Protein AF-Q7U553-F1 (afdb_monomer)

Organism: Parasynechococcus marenigrum (strain WH8102) (NCBI:txid84588)

pLDDT: mean 70.1, std 18.24, range [36.69, 94.38]

Secondary structure (DSSP, 8-state):
-------PPPHHHHHHHHHHHHHHHTT-HHHHHHHHHHHHHHH-STT--GGGS----TT-------TTHHHHHHHHHHHHHHHHHHHH-S----------------PPP----TTGGGTS----S------

Foldseek 3Di:
DDDDPDDDQPPVNVVLVVQLVVCVVVVVVVSLVVSLVVCCVPPNPVPDDPSSPPPPDDDPDCPDDPPCPVVVVVVVVVVVVVVVVVVVPPDPPDDDDDDDDDPPPPDDPPDPPPVCVVVPDPPDDDPDDDD

Sequence (131 aa):
MLTSPFQPPSQRQTILAGQLNAAHAADDQKRLLLLRSQWVHRFGVDTLPEFSRVDPVEEAEPVADQPGAFERFSNVLRESFSEVSRALDEPTMSVDDPVDELQEVTAPPLSTPRSLRRWLVSDDDSVPKVS

Mean predicted aligned error: 21.03 Å

Radius of gyration: 28.38 Å; Cα contacts (8 Å, |Δi|>4): 28; chains: 1; bounding box: 64×36×72 Å

Solvent-accessible surface area (backbone atoms only — not comparable to full-atom values): 8855 Å² total; per-residue (Å²): 133,89,75,80,86,75,74,74,80,48,74,67,53,55,52,51,51,52,51,45,53,53,26,57,77,64,69,36,62,72,59,34,53,54,53,49,54,54,42,35,76,74,63,36,71,90,70,54,56,74,92,69,49,76,71,79,67,83,82,69,72,90,77,61,91,59,88,52,59,68,53,54,50,52,48,54,54,50,50,56,52,51,53,56,54,53,71,68,65,61,76,76,79,86,78,90,82,88,86,86,75,93,70,80,73,74,75,75,80,79,79,74,63,67,76,51,59,78,71,49,77,77,89,74,84,80,82,84,89,75,134

Structure (mmCIF, N/CA/C/O backbone):
data_AF-Q7U553-F1
#
_entry.id   AF-Q7U553-F1
#
loop_
_atom_site.group_PDB
_atom_site.id
_atom_site.type_symbol
_atom_site.label_atom_id
_atom_site.label_alt_id
_atom_site.label_comp_id
_atom_site.label_asym_id
_atom_site.label_entity_id
_atom_site.label_seq_id
_atom_site.pdbx_PDB_ins_code
_atom_site.Cartn_x
_atom_site.Cartn_y
_atom_site.Cartn_z
_atom_site.occupancy
_atom_site.B_iso_or_equiv
_atom_site.auth_seq_id
_atom_site.auth_comp_id
_atom_site.auth_asym_id
_atom_site.auth_atom_id
_atom_site.pdbx_PDB_model_num
ATOM 1 N N . MET A 1 1 ? 5.861 -19.646 -27.160 1.00 40.94 1 MET A N 1
ATOM 2 C CA . MET A 1 1 ? 6.349 -18.274 -27.409 1.00 40.94 1 MET A CA 1
ATOM 3 C C . MET A 1 1 ? 6.602 -17.616 -26.063 1.00 40.94 1 MET A C 1
ATOM 5 O O . MET A 1 1 ? 5.731 -17.685 -25.206 1.00 40.94 1 MET A O 1
ATOM 9 N N . LEU A 1 2 ? 7.815 -17.102 -25.851 1.00 53.09 2 LEU A N 1
ATOM 10 C CA . LEU A 1 2 ? 8.290 -16.523 -24.590 1.00 53.09 2 LEU A CA 1
ATOM 11 C C . LEU A 1 2 ? 7.633 -15.152 -24.370 1.00 53.09 2 LEU A C 1
ATOM 13 O O . LEU A 1 2 ? 8.103 -14.152 -24.904 1.00 53.09 2 LEU A O 1
ATOM 17 N N . THR A 1 3 ? 6.526 -15.105 -23.629 1.00 56.16 3 THR A N 1
ATOM 18 C CA . THR A 1 3 ? 5.996 -13.834 -23.121 1.00 56.16 3 THR A CA 1
ATOM 19 C C . THR A 1 3 ? 6.837 -13.438 -21.911 1.00 56.16 3 THR A C 1
ATOM 21 O O . THR A 1 3 ? 6.972 -14.205 -20.961 1.00 56.16 3 THR A O 1
ATOM 24 N N . SER A 1 4 ? 7.516 -12.297 -22.016 1.00 40.19 4 SER A N 1
ATOM 25 C CA . SER A 1 4 ? 8.428 -11.775 -21.000 1.00 40.19 4 SER A CA 1
ATOM 26 C C . SER A 1 4 ? 7.673 -11.555 -19.679 1.00 40.19 4 SER A C 1
ATOM 28 O O . SER A 1 4 ? 6.795 -10.693 -19.646 1.00 40.19 4 SER A O 1
ATOM 30 N N . PRO A 1 5 ? 7.989 -12.281 -18.587 1.00 56.41 5 PRO A N 1
ATOM 31 C CA . PRO A 1 5 ? 7.299 -12.127 -17.303 1.00 56.41 5 PRO A CA 1
ATOM 32 C C . PRO A 1 5 ? 7.786 -10.905 -16.506 1.00 56.41 5 PRO A C 1
ATOM 34 O O . PRO A 1 5 ? 7.267 -10.619 -15.432 1.00 56.41 5 PRO A O 1
ATOM 37 N N . PHE A 1 6 ? 8.788 -10.181 -17.011 1.00 52.31 6 PHE A N 1
ATOM 38 C CA . PHE A 1 6 ? 9.343 -9.002 -16.358 1.00 52.31 6 PHE A CA 1
ATOM 39 C C . PHE A 1 6 ? 8.694 -7.739 -16.911 1.00 52.31 6 PHE A C 1
ATOM 41 O O . PHE A 1 6 ? 9.102 -7.200 -17.942 1.00 52.31 6 PHE A O 1
ATOM 48 N N . GLN A 1 7 ? 7.678 -7.256 -16.204 1.00 60.31 7 GLN A N 1
ATOM 49 C CA . GLN A 1 7 ? 7.204 -5.894 -16.376 1.00 60.31 7 GLN A CA 1
ATOM 50 C C . GLN A 1 7 ? 8.201 -4.975 -15.647 1.00 60.31 7 GLN A C 1
ATOM 52 O O . GLN A 1 7 ? 8.359 -5.111 -14.431 1.00 60.31 7 GLN A O 1
ATOM 57 N N . PRO A 1 8 ? 8.931 -4.086 -16.347 1.00 63.41 8 PRO A N 1
ATOM 58 C CA . PRO A 1 8 ? 9.854 -3.173 -15.684 1.00 63.41 8 PRO A CA 1
ATOM 59 C C . PRO A 1 8 ? 9.089 -2.316 -14.664 1.00 63.41 8 PRO A C 1
ATOM 61 O O . PRO A 1 8 ? 7.924 -1.978 -14.914 1.00 63.41 8 PRO A O 1
ATOM 64 N N . PRO A 1 9 ? 9.712 -1.961 -13.522 1.00 66.38 9 PRO A N 1
ATOM 65 C CA . PRO A 1 9 ? 9.043 -1.181 -12.494 1.00 66.38 9 PRO A CA 1
ATOM 66 C C . PRO A 1 9 ? 8.541 0.117 -13.114 1.00 66.38 9 PRO A C 1
ATOM 68 O O . PRO A 1 9 ? 9.289 0.873 -13.738 1.00 66.38 9 PRO A O 1
ATOM 71 N N . SER A 1 10 ? 7.237 0.349 -12.986 1.00 81.50 10 SER A N 1
ATOM 72 C CA . SER A 1 10 ? 6.629 1.553 -13.541 1.00 81.50 10 SER A CA 1
ATOM 73 C C . SER A 1 10 ? 7.273 2.792 -12.910 1.00 81.50 10 SER A C 1
ATOM 75 O O . SER A 1 10 ? 7.645 2.774 -11.739 1.00 81.50 10 SER A O 1
ATOM 77 N N . GLN A 1 11 ? 7.355 3.908 -13.639 1.00 85.50 11 GLN A N 1
ATOM 78 C CA . GLN A 1 11 ? 7.923 5.163 -13.116 1.00 85.50 11 GLN A CA 1
ATOM 79 C C . GLN A 1 11 ? 7.330 5.557 -11.747 1.00 85.50 11 GLN A C 1
ATOM 81 O O . GLN A 1 11 ? 8.032 6.046 -10.865 1.00 85.50 11 GLN A O 1
ATOM 86 N N . ARG A 1 12 ? 6.033 5.289 -11.540 1.00 87.81 12 ARG A N 1
ATOM 87 C CA . ARG A 1 12 ? 5.353 5.507 -10.256 1.00 87.81 12 ARG A CA 1
ATOM 88 C C . ARG A 1 12 ? 5.859 4.605 -9.133 1.00 87.81 12 ARG A C 1
ATOM 90 O O . ARG A 1 12 ? 5.937 5.070 -8.002 1.00 87.81 12 ARG A O 1
ATOM 97 N N . GLN A 1 13 ? 6.178 3.350 -9.429 1.00 89.50 13 GLN A N 1
ATOM 98 C CA . GLN A 1 13 ? 6.736 2.407 -8.461 1.00 89.50 13 GLN A CA 1
ATOM 99 C C . GLN A 1 13 ? 8.105 2.892 -7.970 1.00 89.50 13 GLN A C 1
ATOM 101 O O . GLN A 1 13 ? 8.341 2.934 -6.767 1.00 89.50 13 GLN A O 1
ATOM 106 N N . THR A 1 14 ? 8.961 3.375 -8.876 1.00 89.88 14 THR A N 1
ATOM 107 C CA . THR A 1 14 ? 10.263 3.963 -8.515 1.00 89.88 14 THR A CA 1
ATOM 108 C C . THR A 1 14 ? 10.108 5.200 -7.629 1.00 89.88 14 THR A C 1
ATOM 110 O O . THR A 1 14 ? 10.805 5.332 -6.625 1.00 89.88 14 THR A O 1
ATOM 113 N N . ILE A 1 15 ? 9.161 6.089 -7.955 1.00 92.38 15 ILE A N 1
ATOM 114 C CA . ILE A 1 15 ? 8.875 7.282 -7.141 1.00 92.38 15 ILE A CA 1
ATOM 115 C C . ILE A 1 15 ? 8.406 6.883 -5.736 1.00 92.38 15 ILE A C 1
ATOM 117 O O . ILE A 1 15 ? 8.922 7.406 -4.750 1.00 92.38 15 ILE A O 1
ATOM 121 N N . LEU A 1 16 ? 7.454 5.951 -5.629 1.00 92.38 16 LEU A N 1
ATOM 122 C CA . LEU A 1 16 ? 6.936 5.502 -4.335 1.00 92.38 16 LEU A CA 1
ATOM 123 C C . LEU A 1 16 ? 7.995 4.789 -3.495 1.00 92.38 16 LEU A C 1
ATOM 125 O O . LEU A 1 16 ? 8.037 4.985 -2.283 1.00 92.38 16 LEU A O 1
ATOM 129 N N . ALA A 1 17 ? 8.885 4.024 -4.128 1.00 91.31 17 ALA A N 1
ATOM 130 C CA . ALA A 1 17 ? 9.977 3.349 -3.436 1.00 91.31 17 ALA A CA 1
ATOM 131 C C . ALA A 1 17 ? 10.943 4.380 -2.843 1.00 91.31 17 ALA A C 1
ATOM 133 O O . ALA A 1 17 ? 11.335 4.273 -1.683 1.00 91.31 17 ALA A O 1
ATOM 134 N N . GLY A 1 18 ? 11.256 5.433 -3.608 1.00 91.75 18 GLY A N 1
ATOM 135 C CA . GLY A 1 18 ? 12.038 6.567 -3.117 1.00 91.75 18 GLY A CA 1
ATOM 136 C C . GLY A 1 18 ? 11.372 7.286 -1.941 1.00 91.75 18 GLY A C 1
ATOM 137 O O . GLY A 1 18 ? 12.044 7.625 -0.971 1.00 91.75 18 GLY A O 1
ATOM 138 N N . GLN A 1 19 ? 10.049 7.473 -1.981 1.00 93.62 19 GLN A N 1
ATOM 139 C CA . GLN A 1 19 ? 9.303 8.094 -0.880 1.00 93.62 19 GLN A CA 1
ATOM 140 C C . GLN A 1 19 ? 9.276 7.225 0.380 1.00 93.62 19 GLN A C 1
ATOM 142 O O . GLN A 1 19 ? 9.413 7.765 1.475 1.00 93.62 19 GLN A O 1
ATOM 147 N N . LEU A 1 20 ? 9.127 5.905 0.235 1.00 92.88 20 LEU A N 1
ATOM 148 C CA . LEU A 1 20 ? 9.218 4.961 1.351 1.00 92.88 20 LEU A CA 1
ATOM 149 C C . LEU A 1 20 ? 10.599 5.029 2.011 1.00 92.88 20 LEU A C 1
ATOM 151 O O . LEU A 1 20 ? 10.675 5.175 3.226 1.00 92.88 20 LEU A O 1
ATOM 155 N N . ASN A 1 21 ? 11.674 5.011 1.217 1.00 90.94 21 ASN A N 1
ATOM 156 C CA . ASN A 1 21 ? 13.044 5.129 1.724 1.00 90.94 21 ASN A CA 1
ATOM 157 C C . ASN A 1 21 ? 13.290 6.458 2.446 1.00 90.94 21 ASN A C 1
ATOM 159 O O . ASN A 1 21 ? 13.889 6.483 3.518 1.00 90.94 21 ASN A O 1
ATOM 163 N N . ALA A 1 22 ? 12.806 7.567 1.887 1.00 91.75 22 ALA A N 1
ATOM 164 C CA . ALA A 1 22 ? 12.944 8.878 2.510 1.00 91.75 22 ALA A CA 1
ATOM 165 C C . ALA A 1 22 ? 12.143 8.990 3.820 1.00 91.75 22 ALA A C 1
ATOM 167 O O . ALA A 1 22 ? 12.640 9.554 4.789 1.00 91.75 22 ALA A O 1
ATOM 168 N N . ALA A 1 23 ? 10.922 8.444 3.864 1.00 91.62 23 ALA A N 1
ATOM 169 C CA . ALA A 1 23 ? 10.101 8.420 5.076 1.00 91.62 23 ALA A CA 1
ATOM 170 C C . ALA A 1 23 ? 10.711 7.520 6.160 1.00 91.62 23 ALA A C 1
ATOM 172 O O . ALA A 1 23 ? 10.671 7.880 7.331 1.00 91.62 23 ALA A O 1
ATOM 173 N N . HIS A 1 24 ? 11.326 6.404 5.762 1.00 89.12 24 HIS A N 1
ATOM 174 C CA . HIS A 1 24 ? 12.084 5.533 6.656 1.00 89.12 24 HIS A CA 1
ATOM 175 C C . HIS A 1 24 ? 13.316 6.234 7.234 1.00 89.12 24 HIS A C 1
ATOM 177 O O . HIS A 1 24 ? 13.540 6.192 8.436 1.00 89.12 24 HIS A O 1
ATOM 183 N N . ALA A 1 25 ? 14.098 6.928 6.404 1.00 88.81 25 ALA A N 1
ATOM 184 C CA . ALA A 1 25 ? 15.254 7.694 6.875 1.00 88.81 25 ALA A CA 1
ATOM 185 C C . ALA A 1 25 ? 14.867 8.853 7.816 1.00 88.81 25 ALA A C 1
ATOM 187 O O . ALA A 1 25 ? 15.679 9.274 8.634 1.00 88.81 25 ALA A O 1
ATOM 188 N N . ALA A 1 26 ? 13.642 9.370 7.691 1.00 91.69 26 ALA A N 1
ATOM 189 C CA . ALA A 1 26 ? 13.090 10.416 8.547 1.00 91.69 26 ALA A CA 1
ATOM 190 C C . ALA A 1 26 ? 12.343 9.882 9.788 1.00 91.69 26 ALA A C 1
ATOM 192 O O . ALA A 1 26 ? 11.806 10.691 10.540 1.00 91.69 26 ALA A O 1
ATOM 193 N N . ASP A 1 27 ? 12.274 8.557 9.971 1.00 88.50 27 ASP A N 1
ATOM 194 C CA . ASP A 1 27 ? 11.521 7.862 11.031 1.00 88.50 27 ASP A CA 1
ATOM 195 C C . ASP A 1 27 ? 10.043 8.306 11.151 1.00 88.50 27 ASP A C 1
ATOM 197 O O . ASP A 1 27 ? 9.419 8.310 12.213 1.00 88.50 27 ASP A O 1
ATOM 201 N N . ASP A 1 28 ? 9.446 8.708 10.023 1.00 91.75 28 ASP A N 1
ATOM 202 C CA . ASP A 1 28 ? 8.058 9.167 9.969 1.00 91.75 28 ASP A CA 1
ATOM 203 C C . ASP A 1 28 ? 7.115 7.973 9.778 1.00 91.75 28 ASP A C 1
ATOM 205 O O . ASP A 1 28 ? 6.687 7.631 8.666 1.00 91.75 28 ASP A O 1
ATOM 209 N N . GLN A 1 29 ? 6.778 7.331 10.896 1.00 89.38 29 GLN A N 1
ATOM 210 C CA . GLN A 1 29 ? 5.997 6.095 10.902 1.00 89.38 29 GLN A CA 1
ATOM 211 C C . GLN A 1 29 ? 4.587 6.260 10.316 1.00 89.38 29 GLN A C 1
ATOM 213 O O . GLN A 1 29 ? 4.074 5.364 9.637 1.00 89.38 29 GLN A O 1
ATOM 218 N N . LYS A 1 30 ? 3.949 7.419 10.527 1.00 91.88 30 LYS A N 1
ATOM 219 C CA . LYS A 1 30 ? 2.613 7.694 9.973 1.00 91.88 30 LYS A CA 1
ATOM 220 C C . LYS A 1 30 ? 2.672 7.753 8.453 1.00 91.88 30 LYS A C 1
ATOM 222 O O . LYS A 1 30 ? 1.838 7.153 7.769 1.00 91.88 30 LYS A O 1
ATOM 227 N N . ARG A 1 31 ? 3.672 8.454 7.921 1.00 91.44 31 ARG A N 1
ATOM 228 C CA . ARG A 1 31 ? 3.881 8.576 6.479 1.00 91.44 31 ARG A CA 1
ATOM 229 C C . ARG A 1 31 ? 4.275 7.251 5.845 1.00 91.44 31 ARG A C 1
ATOM 231 O O . ARG A 1 31 ? 3.771 6.937 4.766 1.00 91.44 31 ARG A O 1
ATOM 238 N N . LEU A 1 32 ? 5.106 6.462 6.522 1.00 92.50 32 LEU A N 1
ATOM 239 C CA . LEU A 1 32 ? 5.422 5.099 6.111 1.00 92.50 32 LEU A CA 1
ATOM 240 C C . LEU A 1 32 ? 4.142 4.280 5.933 1.00 92.50 32 LEU A C 1
ATOM 242 O O . LEU A 1 32 ? 3.888 3.815 4.827 1.00 92.50 32 LEU A O 1
ATOM 246 N N . LEU A 1 33 ? 3.285 4.174 6.952 1.00 92.50 33 LEU A N 1
ATOM 247 C CA . LEU A 1 33 ? 2.049 3.379 6.876 1.00 92.50 33 LEU A CA 1
ATOM 248 C C . LEU A 1 33 ? 1.140 3.770 5.698 1.00 92.50 33 LEU A C 1
ATOM 250 O O . LEU A 1 33 ? 0.614 2.892 5.010 1.00 92.50 33 LEU A O 1
ATOM 254 N N . LEU A 1 34 ? 0.993 5.069 5.425 1.00 94.38 34 LEU A N 1
ATOM 255 C CA . LEU A 1 34 ? 0.206 5.560 4.287 1.00 94.38 34 LEU A CA 1
ATOM 256 C C . LEU A 1 34 ? 0.819 5.170 2.936 1.00 94.38 34 LEU A C 1
ATOM 258 O O . LEU A 1 34 ? 0.108 4.770 2.014 1.00 94.38 34 LEU A O 1
ATOM 262 N N . LEU A 1 35 ? 2.141 5.273 2.804 1.00 94.38 35 LEU A N 1
ATOM 263 C CA . LEU A 1 35 ? 2.839 4.886 1.578 1.00 94.38 35 LEU A CA 1
ATOM 264 C C . LEU A 1 35 ? 2.800 3.367 1.367 1.00 94.38 35 LEU A C 1
ATOM 266 O O . LEU A 1 35 ? 2.645 2.913 0.233 1.00 94.38 35 LEU A O 1
ATOM 270 N N . ARG A 1 36 ? 2.867 2.585 2.451 1.00 91.88 36 ARG A N 1
ATOM 271 C CA . ARG A 1 36 ? 2.736 1.122 2.422 1.00 91.88 36 ARG A CA 1
ATOM 272 C C . ARG A 1 36 ? 1.347 0.689 1.969 1.00 91.88 36 ARG A C 1
ATOM 274 O O . ARG A 1 36 ? 1.241 -0.117 1.049 1.00 91.88 36 ARG A O 1
AT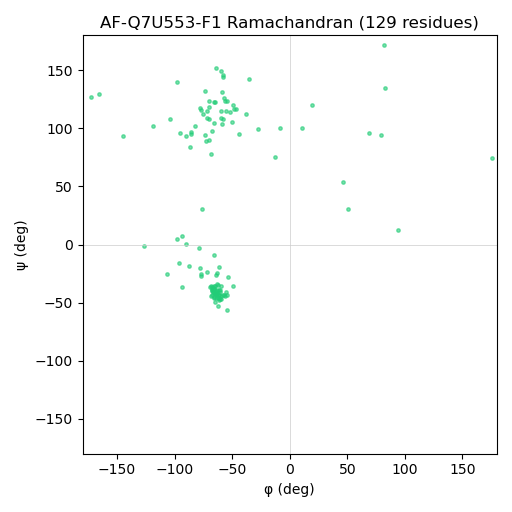OM 281 N N . SER A 1 37 ? 0.285 1.252 2.549 1.00 91.69 37 SER A N 1
ATOM 282 C CA . SER A 1 37 ? -1.088 0.926 2.137 1.00 91.69 37 SER A CA 1
ATOM 283 C C . SER A 1 37 ? -1.341 1.304 0.676 1.00 91.69 37 SER A C 1
ATOM 285 O O . SER A 1 37 ? -1.938 0.528 -0.074 1.00 91.69 37 SER A O 1
ATOM 287 N N . GLN A 1 38 ? -0.804 2.446 0.233 1.00 93.00 38 GLN A N 1
ATOM 288 C CA . GLN A 1 38 ? -0.871 2.853 -1.165 1.00 93.00 38 GLN A CA 1
ATOM 289 C C . GLN A 1 38 ? -0.114 1.891 -2.089 1.00 93.00 38 GLN A C 1
ATOM 291 O O . GLN A 1 38 ? -0.604 1.591 -3.178 1.00 93.00 38 GLN A O 1
ATOM 296 N N . TRP A 1 39 ? 1.058 1.403 -1.682 1.00 93.38 39 TRP A N 1
ATOM 297 C CA . TRP A 1 39 ? 1.803 0.414 -2.455 1.00 93.38 39 TRP A CA 1
ATOM 298 C C . TRP A 1 39 ? 1.018 -0.886 -2.596 1.00 93.38 39 TRP A C 1
ATOM 300 O O . TRP A 1 39 ? 0.780 -1.336 -3.716 1.00 93.38 39 TRP A O 1
ATOM 310 N N . VAL A 1 40 ? 0.563 -1.441 -1.471 1.00 92.50 40 VAL A N 1
ATOM 311 C CA . VAL A 1 40 ? -0.186 -2.702 -1.417 1.00 92.50 40 VAL A CA 1
ATOM 312 C C . VAL A 1 40 ? -1.439 -2.635 -2.283 1.00 92.50 40 VAL A C 1
ATOM 314 O O . VAL A 1 40 ? -1.696 -3.549 -3.062 1.00 92.50 40 VAL A O 1
ATOM 317 N N . HIS A 1 41 ? -2.184 -1.528 -2.225 1.00 89.75 41 HIS A N 1
ATOM 318 C CA . HIS A 1 41 ? -3.378 -1.354 -3.048 1.00 89.75 41 HIS A CA 1
ATOM 319 C C . HIS A 1 41 ? -3.074 -1.343 -4.558 1.00 89.75 41 HIS A C 1
ATOM 321 O O . HIS A 1 41 ? -3.887 -1.807 -5.355 1.00 89.75 41 HIS A O 1
ATOM 327 N N . ARG A 1 42 ? -1.918 -0.806 -4.967 1.00 88.81 42 ARG A N 1
ATOM 328 C CA . ARG A 1 42 ? -1.583 -0.595 -6.385 1.00 88.81 42 ARG A CA 1
ATOM 329 C C . ARG A 1 42 ? -0.805 -1.739 -7.020 1.00 88.81 42 ARG A C 1
ATOM 331 O O . ARG A 1 42 ? -0.983 -1.986 -8.209 1.00 88.81 42 ARG A O 1
ATOM 338 N N . PHE A 1 43 ? 0.091 -2.360 -6.262 1.00 88.00 43 PHE A N 1
ATOM 339 C CA . PHE A 1 43 ? 1.078 -3.318 -6.763 1.00 88.00 43 PHE A CA 1
ATOM 340 C C . PHE A 1 43 ? 1.055 -4.655 -6.007 1.00 88.00 43 PHE A C 1
ATOM 342 O O . PHE A 1 43 ? 1.818 -5.556 -6.350 1.00 88.00 43 PHE A O 1
ATOM 349 N N . GLY A 1 44 ? 0.191 -4.796 -4.999 1.00 87.31 44 GLY A N 1
ATOM 350 C CA . GLY A 1 44 ? 0.114 -5.986 -4.157 1.00 87.31 44 GLY A CA 1
ATOM 351 C C . GLY A 1 44 ? 1.160 -6.012 -3.042 1.00 87.31 44 GLY A C 1
ATOM 352 O O . GLY A 1 44 ? 2.056 -5.169 -2.966 1.00 87.31 44 GLY A O 1
ATOM 353 N N . VAL A 1 45 ? 1.018 -6.992 -2.150 1.00 84.50 45 VAL A N 1
ATOM 354 C CA . VAL A 1 45 ? 1.940 -7.222 -1.024 1.00 84.50 45 VAL A CA 1
ATOM 355 C C . VAL A 1 45 ? 3.244 -7.892 -1.461 1.00 84.50 45 VAL A C 1
ATOM 357 O O . VAL A 1 45 ? 4.283 -7.661 -0.849 1.00 84.50 45 VAL A O 1
ATOM 360 N N . ASP A 1 46 ? 3.219 -8.668 -2.546 1.00 81.94 46 ASP A N 1
ATOM 361 C CA . ASP A 1 46 ? 4.357 -9.486 -2.993 1.00 81.94 46 ASP A CA 1
ATOM 362 C C . ASP A 1 46 ? 5.498 -8.647 -3.583 1.00 81.94 46 ASP A C 1
ATOM 364 O O . ASP A 1 46 ? 6.656 -9.055 -3.581 1.00 81.94 46 ASP A O 1
ATOM 368 N N . THR A 1 47 ? 5.175 -7.446 -4.068 1.00 82.25 47 THR A N 1
ATOM 369 C CA . THR A 1 47 ? 6.128 -6.501 -4.670 1.00 82.25 47 THR A CA 1
ATOM 370 C C . THR A 1 47 ? 6.603 -5.430 -3.689 1.00 82.25 47 THR A C 1
ATOM 372 O O . THR A 1 47 ? 7.279 -4.478 -4.087 1.00 82.25 47 THR A O 1
ATOM 375 N N . LEU A 1 48 ? 6.197 -5.535 -2.422 1.00 81.25 48 LEU A N 1
ATOM 376 C CA . LEU A 1 48 ? 6.495 -4.555 -1.391 1.00 81.25 48 LEU A CA 1
ATOM 377 C C . LEU A 1 48 ? 7.976 -4.655 -0.974 1.00 81.25 48 LEU A C 1
ATOM 379 O O . LEU A 1 48 ? 8.444 -5.761 -0.700 1.00 81.25 48 LEU A O 1
ATOM 383 N N . PRO A 1 49 ? 8.721 -3.538 -0.897 1.00 75.62 49 PRO A N 1
ATOM 384 C CA . PRO A 1 49 ? 10.140 -3.587 -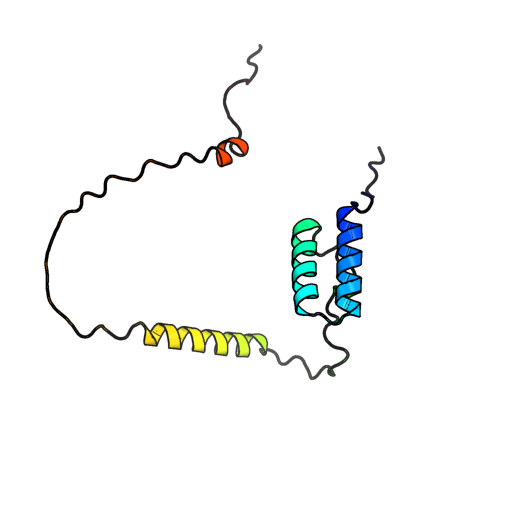0.547 1.00 75.62 49 PRO A CA 1
ATOM 385 C C . PRO A 1 49 ? 10.417 -4.096 0.880 1.00 75.62 49 PRO A C 1
ATOM 387 O O . PRO A 1 49 ? 9.615 -3.859 1.782 1.00 75.62 49 PRO A O 1
ATOM 390 N N . GLU A 1 50 ? 11.579 -4.719 1.119 1.00 66.69 50 GLU A N 1
ATOM 391 C CA . GLU A 1 50 ? 11.959 -5.289 2.430 1.00 66.69 50 GLU A CA 1
ATOM 392 C C . GLU A 1 50 ? 11.873 -4.274 3.588 1.00 66.69 50 GLU A C 1
ATOM 394 O O . GLU A 1 50 ? 11.280 -4.573 4.611 1.00 6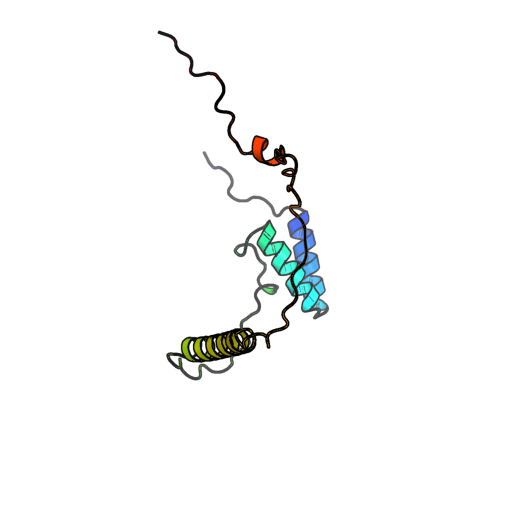6.69 50 GLU A O 1
ATOM 399 N N . PHE A 1 51 ? 12.338 -3.034 3.401 1.00 61.47 51 PHE A N 1
ATOM 400 C CA . 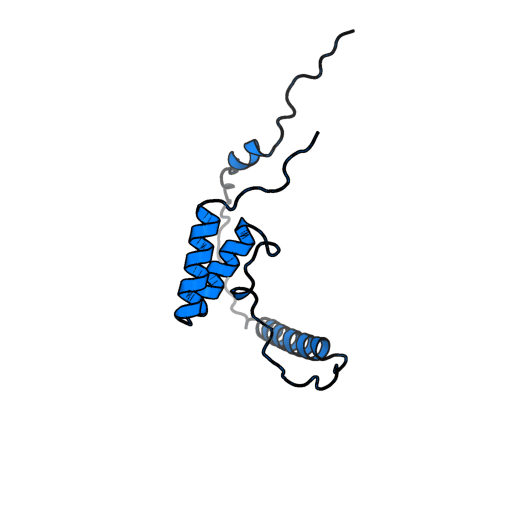PHE A 1 51 ? 12.263 -1.935 4.392 1.00 61.47 51 PHE A CA 1
ATOM 401 C C . PHE A 1 51 ? 10.828 -1.471 4.706 1.00 61.47 51 PHE A C 1
ATOM 403 O O . PHE A 1 51 ? 10.564 -0.640 5.582 1.00 61.47 51 PHE A O 1
ATOM 410 N N . SER A 1 52 ? 9.865 -1.969 3.937 1.00 57.47 52 SER A N 1
ATOM 411 C CA . SER A 1 52 ? 8.450 -1.774 4.177 1.00 57.47 52 SER A CA 1
ATOM 412 C C . SER A 1 52 ? 7.811 -2.937 4.937 1.00 57.47 52 SER A C 1
ATOM 414 O O . SER A 1 52 ? 6.700 -2.780 5.455 1.00 57.47 52 SER A O 1
ATOM 416 N N . ARG A 1 53 ? 8.462 -4.094 5.011 1.00 60.00 53 ARG A N 1
ATOM 417 C CA . ARG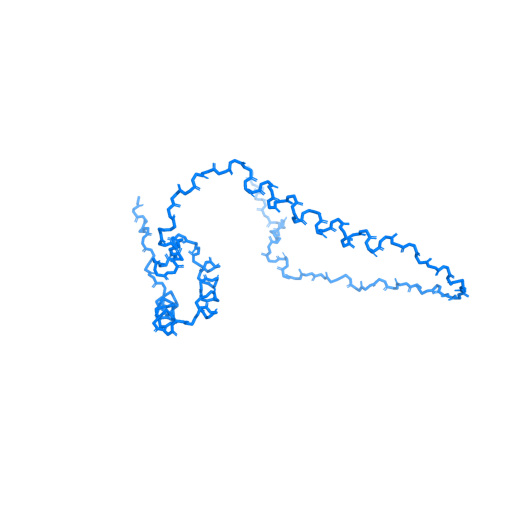 A 1 53 ? 8.052 -5.106 5.971 1.00 60.00 53 ARG A CA 1
ATOM 418 C C . ARG A 1 53 ? 8.448 -4.530 7.316 1.00 60.00 53 ARG A C 1
ATOM 420 O O . ARG A 1 53 ? 9.595 -4.172 7.542 1.00 60.00 53 ARG A O 1
ATOM 427 N N . VAL A 1 54 ? 7.455 -4.305 8.168 1.00 54.38 54 VAL A N 1
ATOM 428 C CA . VAL A 1 54 ? 7.762 -4.218 9.589 1.00 54.38 54 VAL A CA 1
ATOM 429 C C . VAL A 1 54 ? 8.405 -5.565 9.863 1.00 54.38 54 VAL A C 1
ATOM 431 O O . VAL A 1 54 ? 7.710 -6.577 9.761 1.00 54.38 54 VAL A O 1
ATOM 434 N N . ASP A 1 55 ? 9.719 -5.595 10.075 1.00 42.31 55 ASP A N 1
ATOM 435 C CA . ASP A 1 55 ? 10.296 -6.707 10.806 1.00 42.31 55 ASP A CA 1
ATOM 436 C C . ASP A 1 55 ? 9.418 -6.826 12.054 1.00 42.31 55 ASP A C 1
ATOM 438 O O . ASP A 1 55 ? 9.217 -5.817 12.751 1.00 42.31 55 ASP A O 1
ATOM 442 N N . PRO A 1 56 ? 8.752 -7.969 12.280 1.00 48.94 56 PRO A N 1
ATOM 443 C CA . PRO A 1 56 ? 8.180 -8.213 13.581 1.00 48.94 56 PRO A CA 1
ATOM 444 C C . PRO A 1 56 ? 9.370 -8.148 14.526 1.00 48.94 56 PRO A C 1
ATOM 446 O O . PRO A 1 56 ? 10.208 -9.036 14.478 1.00 48.94 56 PRO A O 1
ATOM 449 N N . VAL A 1 57 ? 9.469 -7.025 15.244 1.00 43.56 57 VAL A N 1
ATOM 450 C CA . VAL A 1 57 ? 10.296 -6.779 16.424 1.00 43.56 57 VAL A CA 1
ATOM 451 C C . VAL A 1 57 ? 11.301 -7.899 16.649 1.00 43.56 57 VAL A C 1
ATOM 453 O O . VAL A 1 57 ? 10.941 -8.965 17.144 1.00 43.56 57 VAL A O 1
ATOM 456 N N . GLU A 1 58 ? 12.533 -7.625 16.229 1.00 47.12 58 GLU A N 1
ATOM 457 C CA . GLU A 1 58 ? 13.762 -8.102 16.850 1.00 47.12 58 GLU A CA 1
ATOM 458 C C . GLU A 1 58 ? 13.479 -8.806 18.191 1.00 47.12 58 GLU A C 1
ATOM 460 O O . GLU A 1 58 ? 13.179 -8.168 19.196 1.00 47.12 58 GLU A O 1
ATOM 465 N N . GLU A 1 59 ? 13.476 -10.139 18.152 1.00 47.41 59 GLU A N 1
ATOM 466 C CA . GLU A 1 59 ? 13.903 -10.992 19.258 1.00 47.41 59 GLU A CA 1
ATOM 467 C C . GLU A 1 59 ? 13.350 -10.621 20.653 1.00 47.41 59 GLU A C 1
ATOM 469 O O . GLU A 1 59 ? 14.082 -10.504 21.632 1.00 47.41 59 GLU A O 1
ATOM 474 N N . ALA A 1 60 ? 12.026 -10.504 20.792 1.00 46.91 60 ALA A N 1
ATOM 475 C CA . ALA A 1 60 ? 11.427 -10.912 22.058 1.00 46.91 60 ALA A CA 1
ATOM 476 C C . ALA A 1 60 ? 11.502 -12.441 22.080 1.00 46.91 60 ALA A C 1
ATOM 478 O O . ALA A 1 60 ? 10.908 -13.089 21.217 1.00 46.91 60 ALA A O 1
ATOM 479 N N . GLU A 1 61 ? 12.285 -12.997 23.008 1.00 43.41 61 GLU A N 1
ATOM 480 C CA . GLU A 1 61 ? 12.436 -14.439 23.215 1.00 43.41 61 GLU A CA 1
ATOM 481 C C . GLU A 1 61 ? 11.124 -15.201 22.969 1.00 43.41 61 GLU A C 1
ATOM 483 O O . GLU A 1 61 ? 10.061 -14.710 23.367 1.00 43.41 61 GLU A O 1
ATOM 488 N N . PRO A 1 62 ? 11.160 -16.407 22.369 1.00 43.81 62 PRO A N 1
ATOM 489 C CA . PRO A 1 62 ? 9.981 -17.243 22.219 1.00 43.81 62 PRO A CA 1
ATOM 490 C C . PRO A 1 62 ? 9.549 -17.737 23.606 1.00 43.81 62 PRO A C 1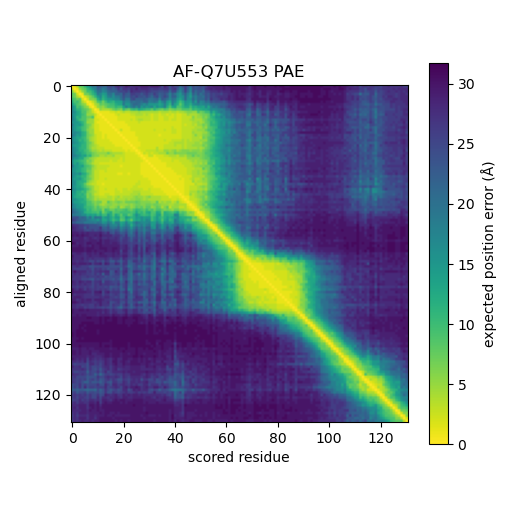
ATOM 492 O O . PRO A 1 62 ? 9.789 -18.881 23.994 1.00 43.81 62 PRO A O 1
ATOM 495 N N . VAL A 1 63 ? 8.898 -16.872 24.381 1.00 53.91 63 VAL A N 1
ATOM 496 C CA . VAL A 1 63 ? 8.120 -17.263 25.547 1.00 53.91 63 VAL A CA 1
ATOM 497 C C . VAL A 1 63 ? 6.905 -17.968 24.978 1.00 53.91 63 VAL A C 1
ATOM 499 O O . VAL A 1 63 ? 5.929 -17.325 24.608 1.00 53.91 63 VAL A O 1
ATOM 502 N N . ALA A 1 64 ? 7.081 -19.280 24.824 1.00 46.16 64 ALA A N 1
ATOM 503 C CA . ALA A 1 64 ? 6.109 -20.338 24.608 1.00 46.16 64 ALA A CA 1
ATOM 504 C C . ALA A 1 64 ? 4.738 -19.880 24.095 1.00 46.16 64 ALA A C 1
ATOM 506 O O . ALA A 1 64 ? 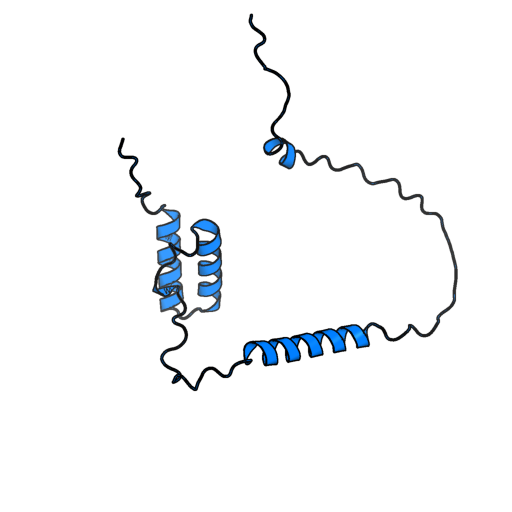4.006 -19.196 24.811 1.00 46.16 64 ALA A O 1
ATOM 507 N N . ASP A 1 65 ? 4.363 -20.385 22.914 1.00 52.66 65 ASP A N 1
ATOM 508 C CA . ASP A 1 65 ? 2.975 -20.592 22.498 1.00 52.66 65 ASP A CA 1
ATOM 509 C C . ASP A 1 65 ? 2.083 -20.813 23.728 1.00 52.66 65 ASP A C 1
ATOM 511 O O . ASP A 1 65 ? 2.050 -21.902 24.304 1.00 52.66 65 ASP A O 1
ATOM 515 N N . GLN A 1 66 ? 1.386 -19.765 24.175 1.00 59.03 66 GLN A N 1
ATOM 516 C CA . GLN A 1 66 ? 0.260 -19.943 25.071 1.00 59.03 66 GLN A CA 1
ATOM 517 C C . GLN A 1 66 ? -0.915 -20.292 24.165 1.00 59.03 66 GLN A C 1
ATOM 519 O O . GLN A 1 66 ? -1.465 -19.382 23.529 1.00 59.03 66 GLN A O 1
ATOM 524 N N . PRO A 1 67 ? -1.310 -21.579 24.075 1.00 54.00 67 PRO A N 1
ATOM 525 C CA . PRO A 1 67 ? -2.519 -21.940 23.359 1.00 54.00 67 PRO A CA 1
ATOM 526 C C . PRO A 1 67 ? -3.670 -21.123 23.952 1.00 54.00 67 PRO A C 1
ATOM 528 O O . PRO A 1 67 ? -3.880 -21.092 25.167 1.00 54.00 67 PRO A O 1
ATOM 531 N N . GLY A 1 68 ? -4.348 -20.373 23.088 1.00 65.38 68 GLY A N 1
ATOM 532 C CA . GLY A 1 68 ? -5.469 -19.525 23.475 1.00 65.38 68 GLY A CA 1
ATOM 533 C C . GLY A 1 68 ? -5.137 -18.066 23.792 1.00 65.38 68 GLY A C 1
ATOM 534 O O . GLY A 1 68 ? -6.011 -17.362 24.286 1.00 65.38 68 GLY A O 1
ATOM 535 N N . ALA A 1 69 ? -3.943 -17.543 23.483 1.00 77.12 69 ALA A N 1
ATOM 536 C CA . ALA A 1 69 ? -3.701 -16.091 23.554 1.00 77.12 69 ALA A CA 1
ATOM 537 C C . ALA A 1 69 ? -4.697 -15.296 22.677 1.00 77.12 69 ALA A C 1
ATOM 539 O O . ALA A 1 69 ? -5.302 -14.325 23.134 1.00 77.12 69 ALA A O 1
ATOM 540 N N . PHE A 1 70 ? -4.941 -15.772 21.450 1.00 80.56 70 PHE A N 1
ATOM 541 C CA . PHE A 1 70 ? -5.960 -15.218 20.554 1.00 80.56 70 PHE A CA 1
ATOM 542 C C . PHE A 1 70 ? -7.386 -15.416 21.089 1.00 80.56 70 PHE A C 1
ATOM 544 O O . PHE A 1 70 ? -8.217 -14.525 20.962 1.00 80.56 70 PHE A O 1
ATOM 551 N N . GLU A 1 71 ? -7.671 -16.552 21.728 1.00 86.38 71 GLU A N 1
ATOM 552 C CA . GLU A 1 71 ? -8.990 -16.849 22.304 1.00 86.38 71 GLU A CA 1
ATOM 553 C C . GLU A 1 71 ? -9.283 -15.944 23.502 1.00 86.38 71 GLU A C 1
ATOM 555 O O . GLU A 1 71 ? -10.356 -15.354 23.580 1.00 86.38 71 GLU A O 1
ATOM 560 N N . ARG A 1 72 ? -8.305 -15.749 24.394 1.00 86.62 72 ARG A N 1
ATOM 561 C CA . ARG A 1 72 ? -8.384 -14.801 25.514 1.00 86.62 72 ARG A CA 1
ATOM 562 C C . ARG A 1 72 ? -8.609 -13.382 25.006 1.00 86.62 72 ARG A C 1
ATOM 564 O O . ARG A 1 72 ? -9.508 -12.705 25.492 1.00 86.62 72 ARG A O 1
ATOM 571 N N . PHE A 1 73 ? -7.849 -12.956 23.998 1.00 87.88 73 PHE A N 1
ATOM 572 C CA . PHE A 1 73 ? -8.044 -11.654 23.363 1.00 87.88 73 PHE A CA 1
ATOM 573 C C . PHE A 1 73 ? -9.436 -11.518 22.722 1.00 87.88 73 PHE A C 1
ATOM 575 O O . PHE A 1 73 ? -10.127 -10.524 22.944 1.00 87.88 73 PHE A O 1
ATOM 582 N N . SER A 1 74 ? -9.883 -12.528 21.971 1.00 88.38 74 SER A N 1
ATOM 583 C CA . SER A 1 74 ? -11.207 -12.556 21.339 1.00 88.38 74 SER A CA 1
ATOM 584 C C . SER A 1 74 ? -12.335 -12.486 22.369 1.00 88.38 74 SER A C 1
ATOM 586 O O . SER A 1 74 ? -13.322 -11.782 22.148 1.00 88.38 74 SER A O 1
ATOM 588 N N . ASN A 1 75 ? -12.171 -13.162 23.506 1.00 92.06 75 ASN A N 1
ATOM 589 C CA . ASN A 1 75 ? -13.132 -13.140 24.601 1.00 92.06 75 ASN A CA 1
ATOM 590 C C . ASN A 1 75 ? -13.222 -11.749 25.240 1.00 92.06 75 ASN A C 1
ATOM 592 O O . ASN A 1 75 ? -14.329 -11.239 25.380 1.00 92.06 75 ASN A O 1
ATOM 596 N N . VAL A 1 76 ? -12.086 -11.097 25.518 1.00 92.94 76 VAL A N 1
ATOM 597 C CA . VAL A 1 76 ? -12.053 -9.721 26.053 1.00 92.94 76 VAL A CA 1
ATOM 598 C C . VAL A 1 76 ? -12.731 -8.734 25.098 1.00 92.94 76 VAL A C 1
ATOM 600 O O . VAL A 1 76 ? -13.535 -7.900 25.516 1.00 92.94 76 VAL A O 1
ATOM 603 N N . LEU A 1 77 ? -12.452 -8.845 23.795 1.00 93.38 77 LEU A N 1
ATOM 604 C CA . LEU A 1 77 ? -13.067 -7.977 22.791 1.00 93.38 77 LEU A CA 1
ATOM 605 C C . LEU A 1 77 ? -14.588 -8.196 22.712 1.00 93.38 77 LEU A C 1
ATOM 607 O O . LEU A 1 77 ? -15.356 -7.238 22.641 1.00 93.38 77 LEU A O 1
ATOM 611 N N . ARG A 1 78 ? -15.031 -9.458 22.746 1.00 92.31 78 ARG A N 1
ATOM 612 C CA . ARG A 1 78 ? -16.453 -9.829 22.717 1.00 92.31 78 ARG A CA 1
ATOM 613 C C . ARG A 1 78 ? -17.198 -9.327 23.952 1.00 92.31 78 ARG A C 1
ATOM 615 O O . ARG A 1 78 ? -18.323 -8.854 23.818 1.00 92.31 78 ARG A O 1
ATOM 622 N N . GLU A 1 79 ? -16.573 -9.407 25.121 1.00 90.62 79 GLU A N 1
ATOM 623 C CA . GLU A 1 79 ? -17.123 -8.897 26.377 1.00 90.62 79 GLU A CA 1
ATOM 624 C C . GLU A 1 79 ? -17.317 -7.377 26.313 1.00 90.62 79 GLU A C 1
ATOM 626 O O . GLU A 1 79 ? -18.422 -6.900 26.565 1.00 90.62 79 GLU A O 1
ATOM 631 N N . SER A 1 80 ? -16.315 -6.636 25.819 1.00 91.81 80 SER A N 1
ATOM 632 C CA . SER A 1 80 ? -16.433 -5.183 25.604 1.00 91.81 80 SER A CA 1
ATOM 633 C C . SER A 1 80 ? -17.586 -4.813 24.662 1.00 91.81 80 SER A C 1
ATOM 635 O O . SER A 1 80 ? -18.348 -3.891 24.945 1.00 91.81 80 SER A O 1
ATOM 637 N N . PHE A 1 81 ? -17.765 -5.535 23.550 1.00 92.00 81 PHE A N 1
ATOM 638 C CA . PHE A 1 81 ? -18.891 -5.285 22.639 1.00 92.00 81 PHE A CA 1
ATOM 639 C C . PHE A 1 81 ? -20.249 -5.636 23.260 1.00 92.00 81 PHE A C 1
ATOM 641 O O . PHE A 1 81 ? -21.223 -4.914 23.044 1.00 92.00 81 PHE A O 1
ATOM 648 N N . SER A 1 82 ? -20.325 -6.721 24.035 1.00 88.38 82 SER A N 1
ATOM 649 C CA . SER A 1 82 ? -21.556 -7.119 24.723 1.00 88.38 82 SER A CA 1
ATOM 650 C C . SER A 1 82 ? -21.968 -6.101 25.787 1.00 88.38 82 SER A C 1
ATOM 652 O O . SER A 1 82 ? -23.161 -5.860 25.965 1.00 88.38 82 SER A O 1
ATOM 654 N N . GLU A 1 83 ? -21.005 -5.493 26.477 1.00 86.44 83 GLU A N 1
ATOM 655 C CA . GLU A 1 83 ? -21.258 -4.457 27.478 1.00 86.44 83 GLU A CA 1
ATOM 656 C C . GLU A 1 83 ? -21.812 -3.175 26.844 1.00 86.44 83 GLU A C 1
ATOM 658 O O . GLU A 1 83 ? -22.825 -2.647 27.304 1.00 86.44 83 GLU A O 1
ATOM 663 N N . VAL A 1 84 ? -21.239 -2.741 25.715 1.00 87.25 84 VAL A N 1
ATOM 664 C CA . VAL A 1 84 ? -21.765 -1.607 24.934 1.00 87.25 84 VAL A CA 1
ATOM 665 C C . VAL A 1 84 ? -23.166 -1.903 24.393 1.00 87.25 84 VAL A C 1
ATOM 667 O O . VAL A 1 84 ? -24.041 -1.042 24.455 1.00 87.25 84 VAL A O 1
ATOM 670 N N . SER A 1 85 ? -23.408 -3.123 23.902 1.00 84.56 85 SER A N 1
ATOM 671 C CA . SER A 1 85 ? -24.734 -3.527 23.421 1.00 84.56 85 SER A CA 1
ATOM 672 C C . SER A 1 85 ? -25.778 -3.508 24.537 1.00 84.56 85 SER A C 1
ATOM 674 O O . SER A 1 85 ? -26.908 -3.096 24.301 1.00 84.56 85 SER A O 1
ATOM 676 N N . ARG A 1 86 ? -25.409 -3.929 25.751 1.00 79.31 86 ARG A N 1
ATOM 677 C CA . ARG A 1 86 ? -26.306 -3.921 26.911 1.00 79.31 86 ARG A CA 1
ATOM 678 C C . ARG A 1 86 ? -26.618 -2.505 27.390 1.00 79.31 86 ARG A C 1
ATOM 680 O O . ARG A 1 86 ? -27.743 -2.246 27.792 1.00 79.31 86 ARG A O 1
ATOM 687 N N . ALA A 1 87 ? -25.647 -1.595 27.324 1.00 74.69 87 ALA A N 1
ATOM 688 C CA . ALA A 1 87 ? -25.859 -0.189 27.665 1.00 74.69 87 ALA A CA 1
ATOM 689 C C . ALA A 1 87 ? -26.866 0.513 26.731 1.00 74.69 87 ALA A C 1
ATOM 691 O O . ALA A 1 87 ? -27.481 1.497 27.128 1.00 74.69 87 ALA A O 1
ATOM 692 N N . LEU A 1 88 ? -27.041 0.009 25.505 1.00 73.31 88 LEU A N 1
ATOM 693 C CA . LEU A 1 88 ? -28.011 0.503 24.521 1.00 73.31 88 LEU A CA 1
ATOM 694 C C . LEU A 1 88 ? -29.407 -0.127 24.649 1.00 73.31 88 LEU A C 1
ATOM 696 O O . LEU A 1 88 ? -30.357 0.445 24.127 1.00 73.31 88 LEU A O 1
ATOM 700 N N . ASP A 1 89 ? -29.529 -1.272 25.327 1.00 65.44 89 ASP A N 1
ATOM 701 C CA . ASP A 1 89 ? -30.788 -2.019 25.496 1.00 65.44 89 ASP A CA 1
ATOM 702 C C . ASP A 1 89 ? -31.535 -1.650 26.795 1.00 65.44 89 ASP A C 1
ATOM 704 O O . ASP A 1 89 ? -32.526 -2.281 27.159 1.00 65.44 89 ASP A O 1
ATOM 708 N N . GLU A 1 90 ? -31.075 -0.622 27.521 1.00 55.22 90 GLU A N 1
ATOM 709 C CA . GLU A 1 90 ? -31.849 -0.046 28.625 1.00 55.22 90 GLU A CA 1
ATOM 710 C C . GLU A 1 90 ? -33.128 0.603 28.061 1.00 55.22 90 GLU A C 1
ATOM 712 O O . GLU A 1 90 ? -33.049 1.483 27.194 1.00 55.22 90 GLU A O 1
ATOM 717 N N . PRO A 1 91 ? -34.317 0.176 28.525 1.00 52.50 91 PRO A N 1
ATOM 718 C CA . PRO A 1 91 ? -35.582 0.647 28.000 1.00 52.50 91 PRO A CA 1
ATOM 719 C C . PRO A 1 91 ? -35.737 2.134 28.300 1.00 52.50 91 PRO A C 1
ATOM 721 O O . PRO A 1 91 ? -35.746 2.574 29.449 1.00 52.50 91 PRO A O 1
ATOM 724 N N . THR A 1 92 ? -35.914 2.899 27.228 1.00 46.16 92 THR A N 1
ATOM 725 C CA . THR A 1 92 ? -36.447 4.257 27.235 1.00 46.16 92 THR A CA 1
ATOM 726 C C . THR A 1 92 ? -37.570 4.379 28.265 1.00 46.16 92 THR A C 1
ATOM 728 O O . THR A 1 92 ? -38.644 3.800 28.091 1.00 46.16 92 THR A O 1
ATOM 731 N N . MET A 1 93 ? -37.324 5.145 29.332 1.00 44.12 93 MET A N 1
ATOM 732 C CA . MET A 1 93 ? -38.382 5.712 30.164 1.00 44.12 93 MET A CA 1
ATOM 733 C C . MET A 1 93 ? -39.408 6.358 29.230 1.00 44.12 93 MET A C 1
ATOM 735 O O . MET A 1 93 ? -39.089 7.271 28.470 1.00 44.12 93 MET A O 1
ATOM 739 N N . SER A 1 94 ? -40.615 5.802 29.270 1.00 50.12 94 SER A N 1
ATOM 740 C CA . SER A 1 94 ? -41.793 6.184 28.503 1.00 50.12 94 SER A CA 1
ATOM 741 C C . SER A 1 94 ? -42.012 7.698 28.540 1.00 50.12 94 SER A C 1
ATOM 743 O O . SER A 1 94 ? -42.298 8.252 29.601 1.00 50.12 94 SER A O 1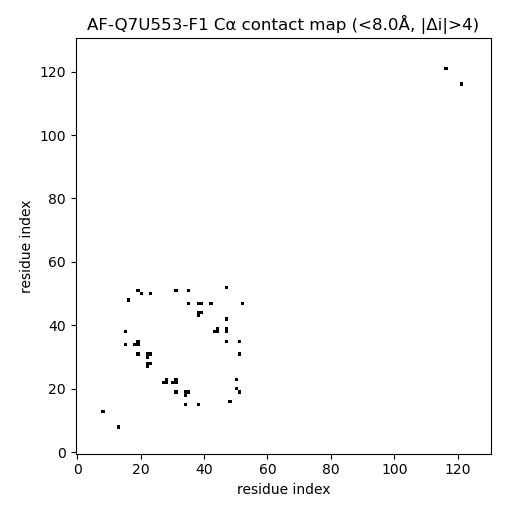
ATOM 745 N N . VAL A 1 95 ? -41.924 8.358 27.386 1.00 50.44 95 VAL A N 1
ATOM 746 C CA . VAL A 1 95 ? -42.531 9.675 27.173 1.00 50.44 95 VAL A CA 1
ATOM 747 C C . VAL A 1 95 ? -43.538 9.503 26.046 1.00 50.44 95 VAL A C 1
ATOM 749 O O . VAL A 1 95 ? -43.180 9.339 24.885 1.00 50.44 95 VAL A O 1
ATOM 752 N N . ASP A 1 96 ? -44.795 9.426 26.460 1.00 51.12 96 ASP A N 1
ATOM 753 C CA . ASP A 1 96 ? -45.992 9.442 25.628 1.00 51.12 96 ASP A CA 1
ATOM 754 C C . ASP A 1 96 ? -46.150 10.859 25.050 1.00 51.12 96 ASP A C 1
ATOM 756 O O . ASP A 1 96 ? -46.171 11.808 25.833 1.00 51.12 96 ASP A O 1
ATOM 760 N N . ASP A 1 97 ? -46.209 11.012 23.724 1.00 36.69 97 ASP A N 1
ATOM 761 C CA . ASP A 1 97 ? -47.115 11.971 23.070 1.00 36.69 97 ASP A CA 1
ATOM 762 C C . ASP A 1 97 ? -47.213 11.661 21.556 1.00 36.69 97 ASP A C 1
ATOM 764 O O . ASP A 1 97 ? -46.179 11.500 20.895 1.00 36.69 97 ASP A O 1
ATOM 768 N N . PRO A 1 98 ? -48.425 11.541 20.982 1.00 64.62 98 PRO A N 1
ATOM 769 C CA . PRO A 1 98 ? -48.649 11.261 19.567 1.00 64.62 98 PRO A CA 1
ATOM 770 C C . PRO A 1 98 ? -48.926 12.559 18.799 1.00 64.62 98 PRO A C 1
ATOM 772 O O . PRO A 1 98 ? -49.701 13.364 19.292 1.00 64.62 98 PRO A O 1
ATOM 775 N N . VAL A 1 99 ? -48.404 12.742 17.577 1.00 40.19 99 VAL A N 1
ATOM 776 C CA . VAL A 1 99 ? -49.041 13.580 16.534 1.00 40.19 99 VAL A CA 1
ATOM 777 C C . VAL A 1 99 ? -48.307 13.449 15.186 1.00 40.19 99 VAL A C 1
ATOM 779 O O . VAL A 1 99 ? -47.104 13.648 15.064 1.00 40.19 99 VAL A O 1
ATOM 782 N N . ASP A 1 100 ? -49.142 13.120 14.208 1.00 40.31 100 ASP A N 1
ATOM 783 C CA . ASP A 1 100 ? -49.179 13.538 12.810 1.00 40.31 100 ASP A CA 1
ATOM 784 C C . ASP A 1 100 ? -48.355 12.941 11.663 1.00 40.31 100 ASP A C 1
ATOM 786 O O . ASP A 1 100 ? -47.135 12.825 11.650 1.00 40.31 100 ASP A O 1
ATOM 790 N N . GLU A 1 101 ? -49.168 12.753 10.618 1.00 43.28 101 GLU A N 1
ATOM 791 C CA . GLU A 1 101 ? -48.909 12.968 9.201 1.00 43.28 101 GLU A CA 1
ATOM 792 C C . GLU A 1 101 ? -48.117 11.911 8.428 1.00 43.28 101 GLU A C 1
ATOM 794 O O . GLU A 1 101 ? -46.901 11.928 8.265 1.00 43.28 101 GLU A O 1
ATOM 799 N N . LEU A 1 102 ? -48.919 11.028 7.824 1.00 50.12 102 LEU A N 1
ATOM 800 C CA . LEU A 1 102 ? -48.900 10.657 6.406 1.00 50.12 102 LEU A CA 1
ATOM 801 C C . LEU A 1 102 ? -48.059 11.592 5.502 1.00 50.12 102 LEU A C 1
ATOM 803 O O . LEU A 1 102 ? -48.607 12.350 4.703 1.00 50.12 102 LEU A O 1
ATOM 807 N N . GLN A 1 103 ? -46.732 11.499 5.539 1.00 48.44 103 GLN A N 1
ATOM 808 C CA . GLN A 1 103 ? -45.909 11.934 4.416 1.00 48.44 103 GLN A CA 1
ATOM 809 C C . GLN A 1 103 ? -45.717 10.751 3.477 1.00 48.44 103 GLN A C 1
ATOM 811 O O . GLN A 1 103 ? -44.842 9.904 3.641 1.00 48.44 103 GLN A O 1
ATOM 816 N N . GLU A 1 104 ? -46.614 10.705 2.497 1.00 55.16 104 GLU A N 1
ATOM 817 C CA . GLU A 1 104 ? -46.482 10.008 1.226 1.00 55.16 104 GLU A CA 1
ATOM 818 C C . GLU A 1 104 ? -45.076 10.258 0.654 1.00 55.16 104 GLU A C 1
ATOM 820 O O . GLU A 1 104 ? -44.788 11.288 0.040 1.00 55.16 104 GLU A O 1
ATOM 825 N N . VAL A 1 105 ? -44.155 9.331 0.929 1.00 56.81 105 VAL A N 1
ATOM 826 C CA . VAL A 1 105 ? -42.773 9.407 0.459 1.00 56.81 105 VAL A CA 1
ATOM 827 C C . VAL A 1 105 ? -42.794 9.118 -1.036 1.00 56.81 105 VAL A C 1
ATOM 829 O O . VAL A 1 105 ? -42.693 7.969 -1.465 1.00 56.81 105 VAL A O 1
ATOM 832 N N . THR A 1 106 ? -42.963 10.163 -1.845 1.00 58.03 106 THR A N 1
ATOM 833 C CA . THR A 1 106 ? -42.694 10.091 -3.282 1.00 58.03 106 THR A CA 1
ATOM 834 C C . THR A 1 106 ? -41.289 9.519 -3.462 1.00 58.03 106 THR A C 1
ATOM 836 O O . THR A 1 106 ? -40.300 10.078 -2.979 1.00 58.03 106 THR A O 1
ATOM 839 N N . ALA A 1 107 ? -41.215 8.318 -4.042 1.00 59.72 107 ALA A N 1
ATOM 840 C CA . ALA A 1 107 ? -39.968 7.581 -4.137 1.00 59.72 107 ALA A CA 1
ATOM 841 C C . ALA A 1 107 ? -38.943 8.432 -4.907 1.00 59.72 107 ALA A C 1
ATOM 843 O O . ALA A 1 107 ? -39.268 8.953 -5.981 1.00 59.72 107 ALA A O 1
ATOM 844 N N . PRO A 1 108 ? -37.709 8.591 -4.392 1.00 61.59 108 PRO A N 1
ATOM 845 C CA . PRO A 1 108 ? -36.679 9.328 -5.106 1.00 61.59 108 PRO A CA 1
ATOM 846 C C . PRO A 1 108 ? -36.456 8.678 -6.478 1.00 61.59 108 PRO A C 1
ATOM 848 O O . PRO A 1 108 ? -36.545 7.450 -6.596 1.00 61.59 108 PRO A O 1
ATOM 851 N N . PRO A 1 109 ? -36.173 9.468 -7.531 1.00 62.41 109 PRO A N 1
ATOM 852 C CA . PRO A 1 109 ? -35.988 8.921 -8.864 1.00 62.41 109 PRO A CA 1
ATOM 853 C C . PRO A 1 109 ? -34.878 7.874 -8.817 1.00 62.41 109 PRO A C 1
ATOM 855 O O . PRO A 1 109 ? -33.774 8.151 -8.343 1.00 62.41 109 PRO A O 1
ATOM 858 N N . LEU A 1 110 ? -35.195 6.668 -9.294 1.00 63.19 110 LEU A N 1
ATOM 859 C CA . LEU A 1 110 ? -34.256 5.559 -9.411 1.00 63.19 110 LEU A CA 1
ATOM 860 C C . LEU A 1 110 ? -32.997 6.060 -10.123 1.00 63.19 110 LEU A C 1
ATOM 862 O O . LEU A 1 110 ? -32.993 6.302 -11.331 1.00 63.19 110 LEU A O 1
ATOM 866 N N . SER A 1 111 ? -31.928 6.240 -9.348 1.00 55.34 111 SER A N 1
ATOM 867 C CA . SER A 1 111 ? -30.603 6.532 -9.871 1.00 55.34 111 SER A CA 1
ATOM 868 C C .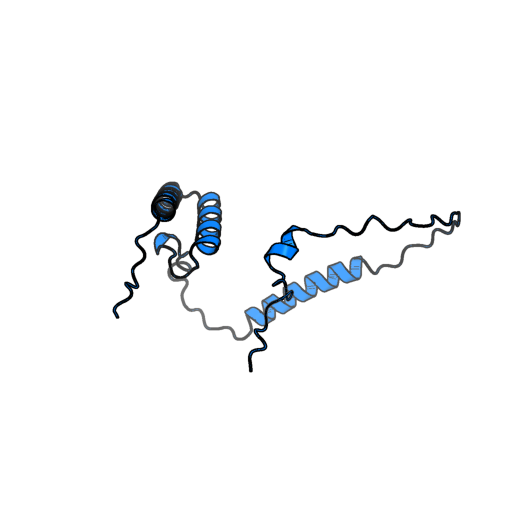 SER A 1 111 ? -30.234 5.362 -10.766 1.00 55.34 111 SER A C 1
ATOM 870 O O . SER A 1 111 ? -30.048 4.251 -10.282 1.00 55.34 111 SER A O 1
ATOM 872 N N . THR A 1 112 ? -30.212 5.568 -12.082 1.00 66.12 112 THR A N 1
ATOM 873 C CA . THR A 1 112 ? -29.734 4.552 -13.018 1.00 66.12 112 THR A CA 1
ATOM 874 C C . THR A 1 112 ? -28.218 4.719 -13.119 1.00 66.12 112 THR A C 1
ATOM 876 O O . THR A 1 112 ? -27.767 5.604 -13.862 1.00 66.12 112 THR A O 1
ATOM 879 N N . PRO A 1 113 ? -27.391 3.946 -12.388 1.00 63.69 113 PRO A N 1
ATOM 880 C CA . PRO A 1 113 ? -25.950 4.125 -12.417 1.00 63.69 113 PRO A CA 1
ATOM 881 C C . PRO A 1 113 ? -25.415 3.743 -13.799 1.00 63.69 113 PRO A C 1
ATOM 883 O O . PRO A 1 113 ? -25.144 2.580 -14.101 1.00 63.69 113 PRO A O 1
ATOM 886 N N . ARG A 1 114 ? -25.213 4.751 -14.655 1.00 61.41 114 ARG A N 1
ATOM 887 C CA . ARG A 1 114 ? -24.508 4.606 -15.939 1.00 61.41 114 ARG A CA 1
ATOM 888 C C . ARG A 1 114 ? -23.128 3.967 -15.763 1.00 61.41 114 ARG A C 1
ATOM 890 O O . ARG A 1 114 ? -22.658 3.305 -16.681 1.00 61.41 114 ARG A O 1
ATOM 897 N N . SER A 1 115 ? -22.499 4.132 -14.596 1.00 63.16 115 SER A N 1
ATOM 898 C CA . SER A 1 115 ? -21.211 3.513 -14.267 1.00 63.16 115 SER A CA 1
ATOM 899 C C . SER A 1 115 ? -21.258 1.985 -14.335 1.00 63.16 115 SER A C 1
ATOM 901 O O . SER A 1 115 ? -20.290 1.385 -14.800 1.00 63.16 115 SER A O 1
ATOM 903 N N . LEU A 1 116 ? -22.384 1.366 -13.955 1.00 63.28 116 LEU A N 1
ATOM 904 C CA . LEU A 1 116 ? -22.569 -0.086 -14.002 1.00 63.28 116 LEU A CA 1
ATOM 905 C C . LEU A 1 116 ? -22.833 -0.599 -15.417 1.00 63.28 116 LEU A C 1
ATOM 907 O O . LEU A 1 116 ? -22.447 -1.720 -15.719 1.00 63.28 116 LEU A O 1
ATOM 911 N N . ARG A 1 117 ? -23.370 0.224 -16.329 1.00 63.72 117 ARG A N 1
ATOM 912 C CA . ARG A 1 117 ? -23.539 -0.159 -17.747 1.00 63.72 117 ARG A CA 1
ATOM 913 C C . ARG A 1 117 ? -22.221 -0.460 -18.464 1.00 63.72 117 ARG A C 1
ATOM 915 O O . ARG A 1 117 ? -22.235 -1.089 -19.505 1.00 63.72 117 ARG A O 1
ATOM 922 N N . ARG A 1 118 ? -21.084 -0.001 -17.929 1.00 70.31 118 ARG A N 1
ATOM 923 C CA . ARG A 1 118 ? -19.755 -0.342 -18.466 1.00 70.31 118 ARG A CA 1
ATOM 924 C C . ARG A 1 118 ? -19.289 -1.744 -18.072 1.00 70.31 118 ARG A C 1
ATOM 926 O O . ARG A 1 118 ? -18.364 -2.258 -18.686 1.00 70.31 118 ARG A O 1
ATOM 933 N N . TRP A 1 119 ? -19.873 -2.294 -17.010 1.00 65.44 119 TRP A N 1
ATOM 934 C CA . TRP A 1 119 ? -19.536 -3.602 -16.450 1.00 65.44 119 TRP A CA 1
ATOM 935 C C . TRP A 1 119 ? -20.613 -4.644 -16.749 1.00 65.44 119 TRP A C 1
ATOM 937 O O . TRP A 1 119 ? -20.310 -5.830 -16.804 1.00 65.44 119 TRP A O 1
ATOM 947 N N . LEU A 1 120 ? -21.856 -4.205 -16.962 1.00 70.25 120 LEU A N 1
ATOM 948 C CA . LEU A 1 120 ? -22.906 -5.030 -17.534 1.00 70.25 120 LEU A CA 1
ATOM 949 C C . LEU A 1 120 ? -22.566 -5.255 -19.005 1.00 70.25 120 LEU A C 1
ATOM 951 O O . LEU A 1 120 ? -22.617 -4.332 -19.814 1.00 70.25 120 LEU A O 1
ATOM 955 N N . VAL A 1 121 ? -22.163 -6.483 -19.315 1.00 62.31 121 VAL A N 1
ATOM 956 C CA . VAL A 1 121 ? -22.041 -6.984 -20.681 1.00 62.31 121 VAL A CA 1
ATOM 957 C C . VAL A 1 121 ? -23.403 -6.785 -21.343 1.00 62.31 121 VAL A C 1
ATOM 959 O O . VAL A 1 121 ? -24.399 -7.333 -20.878 1.00 62.31 121 VAL A O 1
ATOM 962 N N . SER A 1 122 ? -23.471 -5.927 -22.361 1.00 57.41 122 SER A N 1
ATOM 963 C CA . SER A 1 122 ? -24.682 -5.775 -23.163 1.00 57.41 122 SER A CA 1
ATOM 964 C C . SER A 1 122 ? -24.904 -7.083 -23.917 1.00 57.41 122 SER A C 1
ATOM 966 O O . SER A 1 122 ? -24.199 -7.350 -24.885 1.00 57.41 122 SER A O 1
ATOM 968 N N . ASP A 1 123 ? -25.861 -7.892 -23.469 1.00 55.19 123 ASP A N 1
ATOM 969 C CA . ASP A 1 123 ? -26.304 -9.132 -24.130 1.00 55.19 123 ASP A CA 1
ATOM 970 C C . ASP A 1 123 ? -27.201 -8.843 -25.353 1.00 55.19 123 ASP A C 1
ATOM 972 O O . ASP A 1 123 ? -28.111 -9.599 -25.678 1.00 55.19 123 ASP A O 1
ATOM 976 N N . ASP A 1 124 ? -26.980 -7.708 -26.021 1.00 58.28 124 ASP A N 1
ATOM 977 C CA . ASP A 1 124 ? -27.738 -7.326 -27.208 1.00 58.28 124 ASP A CA 1
ATOM 978 C C . ASP A 1 124 ? -26.883 -7.553 -28.456 1.00 58.28 124 ASP A C 1
ATOM 980 O O . ASP A 1 124 ? -25.918 -6.839 -28.735 1.00 58.28 124 ASP A O 1
ATOM 984 N N . ASP A 1 125 ? -27.307 -8.591 -29.172 1.00 55.09 125 ASP A N 1
ATOM 985 C CA . ASP A 1 125 ? -27.163 -8.815 -30.603 1.00 55.09 125 ASP A CA 1
ATOM 986 C C . ASP A 1 125 ? -25.757 -9.086 -31.155 1.00 55.09 125 ASP A C 1
ATOM 988 O O . ASP A 1 125 ? -25.004 -8.191 -31.539 1.00 55.09 125 ASP A O 1
ATOM 992 N N . SER A 1 126 ? -25.443 -10.375 -31.316 1.00 51.72 126 SER A N 1
ATOM 993 C CA . SER A 1 126 ? -25.110 -10.962 -32.629 1.00 51.72 126 SER A CA 1
ATOM 994 C C . SER A 1 126 ? -24.687 -12.423 -32.451 1.00 51.72 126 SER A C 1
ATOM 996 O O . SER A 1 126 ? -23.511 -12.768 -32.557 1.00 51.72 126 SER A O 1
ATOM 998 N N . VAL A 1 127 ? -25.645 -13.317 -32.195 1.00 55.66 127 VAL A N 1
ATOM 999 C CA . VAL A 1 127 ? -25.447 -14.737 -32.527 1.00 55.66 127 VAL A CA 1
ATOM 1000 C C . VAL A 1 127 ? -25.596 -14.865 -34.044 1.00 55.66 127 VAL A C 1
ATOM 1002 O O . VAL A 1 127 ? -26.702 -14.657 -34.550 1.00 55.66 127 VAL A O 1
ATOM 1005 N N . PRO A 1 128 ? -24.535 -15.185 -34.813 1.00 54.06 128 PRO A N 1
ATOM 1006 C CA . PRO A 1 128 ? -24.698 -15.378 -36.239 1.00 54.06 128 PRO A CA 1
ATOM 1007 C C . PRO A 1 128 ? -25.454 -16.690 -36.436 1.00 54.06 128 PRO A C 1
ATOM 1009 O O . PRO A 1 128 ? -24.934 -17.781 -36.210 1.00 54.06 128 PRO A O 1
ATOM 1012 N N . LYS A 1 129 ? -26.714 -16.583 -36.850 1.00 49.50 129 LYS A N 1
ATOM 1013 C CA . LYS A 1 129 ? -27.471 -17.710 -37.380 1.00 49.50 129 LYS A CA 1
ATOM 1014 C C . LYS A 1 129 ? -27.172 -17.818 -38.869 1.00 49.50 129 LYS A C 1
ATOM 1016 O O . LYS A 1 129 ? -27.808 -17.139 -39.664 1.00 49.50 129 LYS A O 1
ATOM 1021 N N . VAL A 1 130 ? -26.209 -18.656 -39.241 1.00 47.81 130 VAL A N 1
ATOM 1022 C CA . VAL A 1 130 ? -25.981 -19.073 -40.637 1.00 47.81 130 VAL A CA 1
ATOM 1023 C C . VAL A 1 130 ? -25.515 -20.533 -40.582 1.00 47.81 130 VAL A C 1
ATOM 1025 O O . VAL A 1 130 ? -24.445 -20.796 -40.043 1.00 47.81 130 VAL A O 1
ATOM 1028 N N . SER A 1 131 ? -26.463 -21.472 -40.699 1.00 46.31 131 SER A N 1
ATOM 1029 C CA . SER A 1 131 ? -26.881 -22.242 -41.899 1.00 46.31 131 SER A CA 1
ATOM 1030 C C . SER A 1 131 ? -26.108 -23.543 -42.048 1.00 46.31 131 SER A C 1
ATOM 1032 O O . SER A 1 131 ? -24.869 -23.481 -42.156 1.00 46.31 131 SER A O 1
#